Protein AF-A0A6B3HJP2-F1 (afdb_monomer)

Radius of gyration: 12.97 Å; Cα contacts (8 Å, |Δi|>4): 44; chains: 1; bounding box: 29×22×28 Å

Foldseek 3Di:
DCDPVNVVVVLVCQCPPPPNVPDPCNVVVLDQDDDPVCVDPDPSVVVVVVSVVVSCVVVVNDD

Nearest PDB structures (foldseek):
  2h0i-assembly1_A  TM=3.309E-01  e=7.717E+00  Escherichia coli

pLDDT: mean 86.57, std 13.2, range [49.75, 98.38]

Mean predicted aligned error: 5.12 Å

Sequence (63 aa):
MQTAESAEKKIEFLESNPVTKTMDAVKNRRYVLLSGQAMNPTIRTVEGLERVAAGLRDFGLTG

Solvent-accessible surface area (backbone atoms only — not comparable to full-atom values): 3820 Å² total; 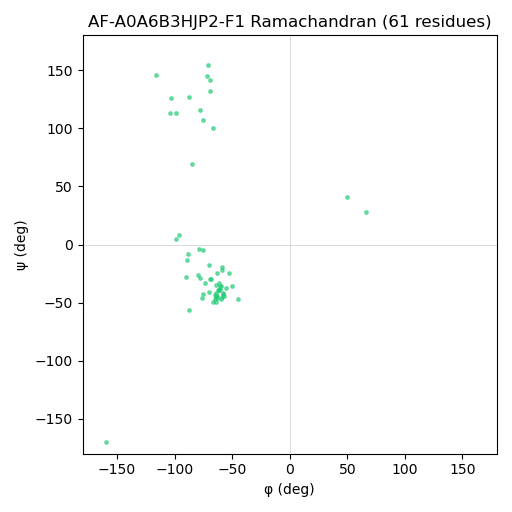per-residue (Å²): 130,67,50,70,73,61,50,53,56,50,50,52,48,39,62,67,35,87,67,47,36,71,36,68,52,51,70,67,66,68,74,74,92,70,50,64,66,31,73,42,95,52,88,47,32,57,64,38,48,52,50,49,57,48,45,36,50,76,70,67,70,65,131

Structure (mmCIF, N/CA/C/O backbone):
data_AF-A0A6B3HJP2-F1
#
_entry.id   AF-A0A6B3HJP2-F1
#
loop_
_atom_site.group_PDB
_atom_site.id
_atom_site.type_symbol
_atom_site.label_atom_id
_atom_site.label_alt_id
_atom_site.label_comp_id
_atom_site.label_asym_id
_atom_site.label_entity_id
_atom_site.label_seq_id
_atom_site.pdbx_PDB_ins_code
_atom_site.Cartn_x
_atom_site.Cartn_y
_atom_site.Cartn_z
_atom_site.occupancy
_atom_site.B_iso_or_equiv
_atom_site.auth_seq_id
_atom_site.auth_comp_id
_atom_site.auth_asym_id
_atom_site.auth_atom_id
_atom_site.pdbx_PDB_model_num
ATOM 1 N N . MET A 1 1 ? 20.455 -0.024 1.499 1.00 49.75 1 MET A N 1
ATOM 2 C CA . MET A 1 1 ? 19.379 -1.038 1.499 1.00 49.75 1 MET A CA 1
ATOM 3 C C . MET A 1 1 ? 18.198 -0.443 2.239 1.00 49.75 1 MET A C 1
ATOM 5 O O . MET A 1 1 ? 18.425 0.178 3.267 1.00 49.75 1 MET A O 1
ATOM 9 N N . GLN A 1 2 ? 16.980 -0.543 1.706 1.00 57.94 2 GLN A N 1
ATOM 10 C CA . GLN A 1 2 ? 15.793 -0.205 2.493 1.00 57.94 2 GLN A CA 1
ATOM 11 C C . GLN A 1 2 ? 15.601 -1.381 3.453 1.00 57.94 2 GLN A C 1
ATOM 13 O O . GLN A 1 2 ? 15.367 -2.497 2.998 1.00 57.94 2 GLN A O 1
ATOM 18 N N . THR A 1 3 ? 15.893 -1.176 4.734 1.00 63.88 3 THR A N 1
ATOM 19 C CA . THR A 1 3 ? 15.776 -2.220 5.759 1.00 63.88 3 THR A CA 1
ATOM 20 C C . THR A 1 3 ? 14.30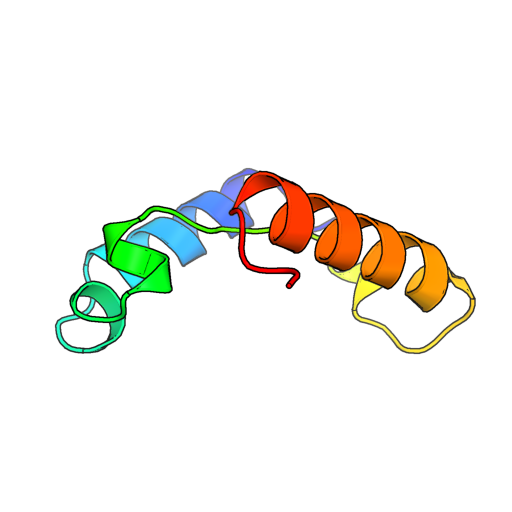1 -2.502 6.019 1.00 63.88 3 THR A C 1
ATOM 22 O O . THR A 1 3 ? 13.474 -1.606 5.818 1.00 63.88 3 THR A O 1
ATOM 25 N N . ALA A 1 4 ? 13.980 -3.712 6.488 1.00 64.25 4 ALA A N 1
ATOM 26 C CA . ALA A 1 4 ? 12.659 -4.027 7.038 1.00 64.25 4 ALA A CA 1
ATOM 27 C C . ALA A 1 4 ? 12.215 -2.901 7.994 1.00 64.25 4 ALA A C 1
ATOM 29 O O . ALA A 1 4 ? 11.198 -2.259 7.747 1.00 64.25 4 ALA A O 1
ATOM 30 N N . GLU A 1 5 ? 13.117 -2.481 8.895 1.00 63.44 5 GLU A N 1
ATOM 31 C CA . GLU A 1 5 ? 12.893 -1.413 9.886 1.00 63.44 5 GLU A CA 1
ATOM 32 C C . GLU A 1 5 ? 12.319 -0.108 9.302 1.00 63.44 5 GLU A C 1
ATOM 34 O O . GLU A 1 5 ? 11.515 0.589 9.922 1.00 63.44 5 GLU A O 1
ATOM 39 N N . SER A 1 6 ? 12.725 0.248 8.082 1.00 83.19 6 SER A N 1
ATOM 40 C CA . SER A 1 6 ? 12.229 1.449 7.405 1.00 83.19 6 SER A CA 1
ATOM 41 C C . SER A 1 6 ? 10.852 1.266 6.758 1.00 83.19 6 SER A C 1
ATOM 43 O O . SER A 1 6 ? 10.126 2.245 6.588 1.00 83.19 6 SER A O 1
ATOM 45 N N . ALA A 1 7 ? 10.486 0.039 6.390 1.00 88.38 7 ALA A N 1
ATOM 46 C CA . ALA A 1 7 ? 9.153 -0.302 5.916 1.00 88.38 7 ALA A CA 1
ATOM 47 C C . ALA A 1 7 ? 8.158 -0.356 7.079 1.00 88.38 7 ALA A C 1
ATOM 49 O O . ALA A 1 7 ? 7.083 0.230 6.961 1.00 88.38 7 ALA A O 1
ATOM 50 N N . GLU A 1 8 ? 8.531 -0.951 8.217 1.00 91.31 8 GLU A N 1
ATOM 51 C CA . GLU A 1 8 ? 7.662 -0.993 9.400 1.00 91.31 8 GLU A CA 1
ATOM 52 C C . GLU A 1 8 ? 7.280 0.412 9.879 1.00 91.31 8 GLU A C 1
ATOM 54 O O . GLU A 1 8 ? 6.098 0.689 10.062 1.00 91.31 8 GLU A O 1
ATOM 59 N N . LYS A 1 9 ? 8.240 1.345 9.959 1.00 93.81 9 LYS A N 1
ATOM 60 C CA . LYS A 1 9 ? 7.958 2.748 10.327 1.00 93.81 9 LYS A CA 1
ATOM 61 C C . LYS A 1 9 ? 7.002 3.444 9.351 1.00 93.81 9 LYS A C 1
ATOM 63 O O . LYS A 1 9 ? 6.181 4.264 9.756 1.00 93.81 9 LYS A O 1
ATOM 68 N N . LYS A 1 10 ? 7.091 3.139 8.050 1.00 93.94 10 LYS A N 1
ATOM 69 C CA . LYS A 1 10 ? 6.164 3.686 7.042 1.00 93.94 10 LYS A CA 1
ATOM 70 C C . LYS A 1 10 ? 4.765 3.101 7.195 1.00 93.94 10 LYS A C 1
ATOM 72 O O . LYS A 1 10 ? 3.796 3.842 7.072 1.00 93.94 10 LYS A O 1
ATOM 77 N N . ILE A 1 11 ? 4.660 1.802 7.462 1.00 96.44 11 ILE A N 1
ATOM 78 C CA . ILE A 1 11 ? 3.380 1.130 7.705 1.00 96.44 11 ILE A CA 1
ATOM 79 C C . ILE A 1 11 ? 2.726 1.699 8.967 1.00 96.44 11 ILE A C 1
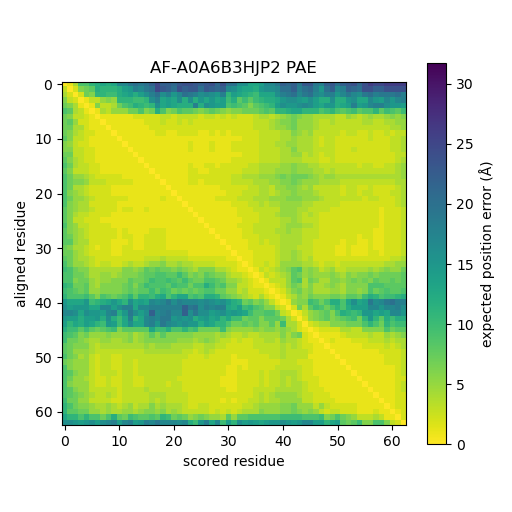ATOM 81 O O . ILE A 1 11 ? 1.568 2.097 8.916 1.00 96.44 11 ILE A O 1
ATOM 85 N N . GLU A 1 12 ? 3.480 1.850 10.057 1.00 97.12 12 GLU A N 1
ATOM 86 C CA . GLU A 1 12 ? 2.994 2.462 11.298 1.00 97.12 12 GLU A CA 1
ATOM 87 C C . GLU A 1 12 ? 2.465 3.883 11.064 1.00 97.12 12 GLU A C 1
ATOM 89 O O . GLU A 1 12 ? 1.380 4.236 11.530 1.00 97.12 12 GLU A O 1
ATOM 94 N N . PHE A 1 13 ? 3.186 4.698 10.288 1.00 97.19 13 PHE A N 1
ATOM 95 C CA . PHE A 1 13 ? 2.704 6.022 9.901 1.00 97.19 13 PHE A CA 1
ATOM 96 C C . PHE A 1 13 ? 1.383 5.941 9.123 1.00 97.19 13 PHE A C 1
ATOM 98 O O . PHE A 1 13 ? 0.444 6.670 9.439 1.00 97.19 13 PHE A O 1
ATOM 105 N N . LEU A 1 14 ? 1.290 5.054 8.126 1.00 98.00 14 LEU A N 1
ATOM 106 C CA . LEU A 1 14 ? 0.084 4.904 7.310 1.00 98.00 14 LEU A CA 1
ATOM 107 C C . LEU A 1 14 ? -1.126 4.461 8.143 1.00 98.00 14 LEU A C 1
ATOM 109 O O . LEU A 1 14 ? -2.227 4.966 7.921 1.00 98.00 14 LEU A O 1
ATOM 113 N N . GLU A 1 15 ? -0.923 3.558 9.100 1.00 98.19 15 GLU A N 1
ATOM 114 C CA . GLU A 1 15 ? -1.978 3.004 9.954 1.00 98.19 15 GLU A CA 1
ATOM 115 C C . GLU A 1 15 ? -2.401 3.954 11.087 1.00 98.19 15 GLU A C 1
ATOM 117 O O . GLU A 1 15 ? -3.561 3.938 11.502 1.00 98.19 15 GLU A O 1
ATOM 122 N N . SER A 1 16 ? -1.502 4.819 11.566 1.00 98.00 16 SER A N 1
ATOM 123 C CA . SER A 1 16 ? -1.787 5.780 12.644 1.00 98.00 16 SER A CA 1
ATOM 124 C C . SER A 1 16 ? -2.303 7.135 12.149 1.00 98.00 16 SER A C 1
ATOM 126 O O . SER A 1 16 ? -3.064 7.807 12.854 1.00 98.00 16 SER A O 1
ATOM 128 N N . ASN A 1 17 ? -1.936 7.552 10.935 1.00 98.38 17 ASN A N 1
ATOM 129 C CA . ASN A 1 17 ? -2.306 8.860 10.408 1.00 98.38 17 ASN A CA 1
ATOM 130 C C . ASN A 1 17 ? -3.823 8.948 10.122 1.00 98.38 17 ASN A C 1
ATOM 132 O O . ASN A 1 17 ? -4.397 8.057 9.489 1.00 98.38 17 ASN A O 1
ATOM 136 N N . PRO A 1 18 ? -4.504 10.029 10.565 1.00 97.81 18 PRO A N 1
ATOM 137 C CA . PRO A 1 18 ? -5.963 10.129 10.537 1.00 97.81 18 PRO A CA 1
ATOM 138 C C . PRO A 1 18 ? -6.567 10.100 9.131 1.00 97.81 18 PRO A C 1
ATOM 140 O O . PRO A 1 18 ? -7.722 9.704 8.992 1.00 97.81 18 PRO A O 1
ATOM 143 N N . VAL A 1 19 ? -5.799 10.487 8.111 1.00 97.44 19 VAL A N 1
ATOM 144 C CA . VAL A 1 19 ? -6.224 10.467 6.711 1.00 97.44 19 VAL A CA 1
ATOM 145 C C . VAL A 1 19 ? -5.935 9.098 6.107 1.00 97.44 19 VAL A C 1
ATOM 147 O O . VAL A 1 19 ? -6.853 8.422 5.641 1.00 97.44 19 VAL A O 1
ATOM 150 N N . THR A 1 20 ? -4.681 8.645 6.151 1.00 97.94 20 THR A N 1
ATOM 151 C CA . THR A 1 20 ? -4.26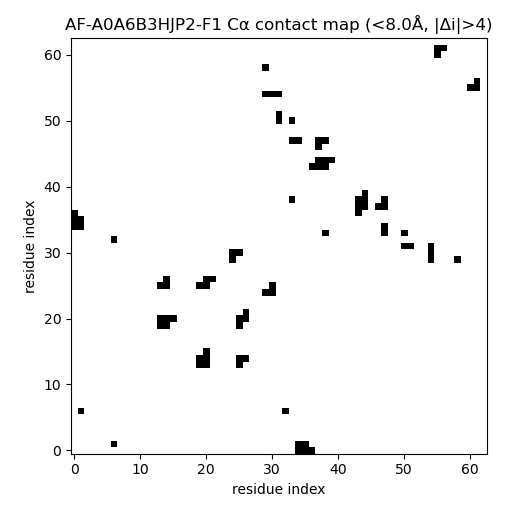9 7.433 5.426 1.00 97.94 20 THR A CA 1
ATOM 152 C C . THR A 1 20 ? -4.870 6.163 6.010 1.00 97.94 20 THR A C 1
ATOM 154 O O . THR A 1 20 ? -5.207 5.265 5.244 1.00 97.94 20 THR A O 1
ATOM 157 N N . LYS A 1 21 ? -5.143 6.112 7.321 1.00 98.19 21 LYS A N 1
ATOM 158 C CA . LYS A 1 21 ? -5.823 4.968 7.956 1.00 98.19 21 LYS A CA 1
ATOM 159 C C . LYS A 1 21 ? -7.213 4.681 7.388 1.00 98.19 21 LYS A C 1
ATOM 161 O O . LYS A 1 21 ? -7.755 3.594 7.573 1.00 98.19 21 LYS A O 1
ATOM 166 N N . THR A 1 22 ? -7.821 5.664 6.721 1.00 97.75 22 THR A N 1
ATOM 167 C CA . THR A 1 22 ? -9.145 5.513 6.108 1.00 97.75 22 THR A CA 1
ATOM 168 C C . THR A 1 22 ? -9.093 4.989 4.673 1.00 97.75 22 THR A C 1
ATOM 170 O O . THR A 1 22 ? -10.129 4.560 4.162 1.00 97.75 22 THR A O 1
ATOM 173 N N . MET A 1 23 ? -7.914 4.975 4.041 1.00 98.31 23 MET A N 1
ATOM 174 C CA . MET A 1 23 ? -7.727 4.500 2.671 1.00 98.31 23 MET A CA 1
ATOM 175 C C . MET A 1 23 ? -7.926 2.985 2.590 1.00 98.31 23 MET A C 1
ATOM 177 O O . MET A 1 23 ? -7.457 2.238 3.450 1.00 98.31 23 MET A O 1
ATOM 181 N N . ASP A 1 24 ? -8.556 2.514 1.515 1.00 97.81 24 ASP A N 1
ATOM 182 C CA . ASP A 1 24 ? -8.859 1.089 1.339 1.00 97.81 24 ASP A CA 1
ATOM 183 C C . ASP A 1 24 ? -7.606 0.211 1.328 1.00 97.81 24 ASP A C 1
ATOM 185 O O . ASP A 1 24 ? -7.618 -0.893 1.870 1.00 97.81 24 ASP A O 1
ATOM 189 N N . ALA A 1 25 ? -6.501 0.703 0.761 1.00 97.56 25 ALA A N 1
ATOM 190 C CA . ALA A 1 25 ? -5.230 -0.015 0.770 1.00 97.56 25 ALA A CA 1
ATOM 191 C C . ALA A 1 25 ? -4.706 -0.252 2.198 1.00 97.56 25 ALA A C 1
ATOM 193 O O . ALA A 1 25 ? -4.219 -1.340 2.493 1.00 97.56 25 ALA A O 1
ATOM 194 N N . VAL A 1 26 ? -4.860 0.729 3.093 1.00 97.88 26 VAL A N 1
ATOM 195 C CA . VAL A 1 26 ? -4.387 0.656 4.484 1.00 97.88 26 VAL A CA 1
ATOM 196 C C . VAL A 1 26 ? -5.306 -0.232 5.320 1.00 97.88 26 VAL A C 1
ATOM 198 O O . VAL A 1 26 ? -4.833 -1.145 5.992 1.00 97.88 26 VAL A O 1
ATOM 201 N N . LYS A 1 27 ? -6.630 -0.061 5.196 1.00 98.00 27 LYS A N 1
ATOM 202 C CA . LYS A 1 27 ? -7.623 -0.913 5.878 1.00 98.00 27 LYS A CA 1
ATOM 203 C C . LYS A 1 27 ? -7.443 -2.399 5.568 1.00 98.00 27 LYS A C 1
ATOM 205 O O . LYS A 1 27 ? -7.615 -3.233 6.448 1.00 98.00 27 LYS A O 1
ATOM 210 N N . ASN A 1 28 ? -7.085 -2.718 4.324 1.00 97.50 28 ASN A N 1
ATOM 211 C CA . ASN A 1 28 ? -6.888 -4.090 3.857 1.00 97.50 28 ASN A CA 1
ATOM 212 C C . ASN A 1 28 ? -5.416 -4.540 3.886 1.00 97.50 28 ASN A C 1
ATOM 214 O O . ASN A 1 28 ? -5.107 -5.603 3.353 1.00 97.50 28 ASN A O 1
ATOM 218 N N . ARG A 1 29 ? -4.506 -3.742 4.467 1.00 96.81 29 ARG A N 1
ATOM 219 C CA . ARG A 1 29 ? -3.060 -4.030 4.576 1.00 96.81 29 ARG A CA 1
ATOM 220 C C . ARG A 1 29 ? -2.403 -4.446 3.252 1.00 96.81 29 ARG A C 1
ATOM 222 O O . ARG A 1 29 ? -1.568 -5.347 3.197 1.00 96.81 29 ARG A O 1
ATOM 229 N N . ARG A 1 30 ? -2.778 -3.774 2.164 1.00 97.12 30 ARG A N 1
ATOM 230 C CA . ARG A 1 30 ? -2.313 -4.046 0.795 1.00 97.12 30 ARG A CA 1
ATOM 231 C C . ARG A 1 30 ? -0.986 -3.341 0.512 1.00 97.12 30 ARG A C 1
ATOM 233 O O . ARG A 1 30 ? -0.933 -2.384 -0.259 1.00 97.12 30 ARG A O 1
ATOM 240 N N . TYR A 1 31 ? 0.087 -3.792 1.158 1.00 95.25 31 TYR A N 1
ATOM 241 C CA . TYR A 1 31 ? 1.423 -3.208 1.010 1.00 95.25 31 TYR A CA 1
ATOM 242 C C .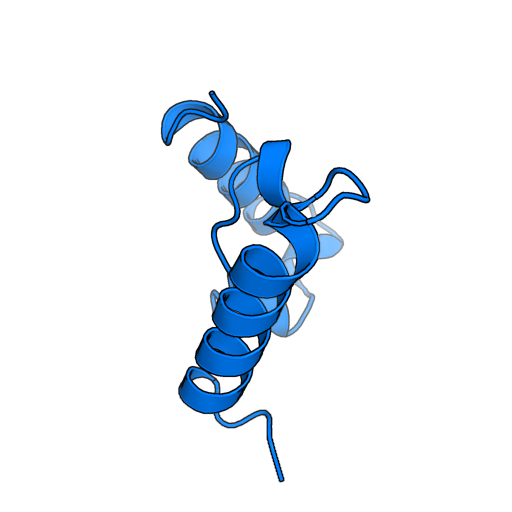 TYR A 1 31 ? 2.320 -4.074 0.124 1.00 95.25 31 TYR A C 1
ATOM 244 O O . TYR A 1 31 ? 2.537 -5.249 0.409 1.00 95.25 31 TYR A O 1
ATOM 252 N N . VAL A 1 32 ? 2.897 -3.480 -0.922 1.00 93.25 32 VAL A N 1
ATOM 253 C CA . VAL A 1 32 ? 3.941 -4.125 -1.729 1.00 93.25 32 VAL A CA 1
ATOM 254 C C . VAL A 1 32 ? 5.299 -3.620 -1.259 1.00 93.25 32 VAL A C 1
ATOM 256 O O . VAL A 1 32 ? 5.630 -2.446 -1.428 1.00 93.25 32 VAL A O 1
ATOM 259 N N . LEU A 1 33 ? 6.098 -4.508 -0.667 1.00 90.25 33 LEU A N 1
ATOM 260 C CA . LEU A 1 33 ? 7.449 -4.173 -0.230 1.00 90.25 33 LEU A CA 1
ATOM 261 C C . LEU A 1 33 ? 8.408 -4.151 -1.422 1.00 90.25 33 LEU A C 1
ATOM 263 O O . LEU A 1 33 ? 8.692 -5.171 -2.053 1.00 90.25 33 LEU A O 1
ATOM 267 N N . LEU A 1 34 ? 8.949 -2.969 -1.702 1.00 87.12 34 LEU A N 1
ATOM 268 C CA . LEU A 1 34 ? 9.954 -2.755 -2.735 1.00 87.12 34 LEU A CA 1
ATOM 269 C C . LEU A 1 34 ? 11.256 -2.281 -2.101 1.00 87.12 34 LEU A C 1
ATOM 271 O O . LEU A 1 34 ? 11.265 -1.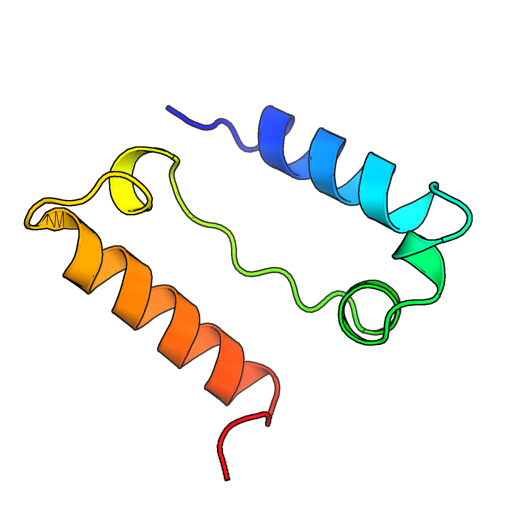534 -1.125 1.00 87.12 34 LEU A O 1
ATOM 275 N N . SER A 1 35 ? 12.384 -2.694 -2.680 1.00 82.69 35 SER A N 1
ATOM 276 C CA . SER A 1 35 ? 13.655 -2.078 -2.315 1.00 82.69 35 SER A CA 1
ATOM 277 C C . SER A 1 35 ? 13.701 -0.661 -2.895 1.00 82.69 35 SER A C 1
ATOM 279 O O . SER A 1 35 ? 13.246 -0.432 -4.014 1.00 82.69 35 SER A O 1
ATOM 281 N N . GLY A 1 36 ? 14.325 0.290 -2.193 1.00 78.69 36 GLY A N 1
ATOM 282 C CA . GLY A 1 36 ? 14.490 1.649 -2.731 1.00 78.69 36 GLY A CA 1
ATOM 283 C C . GLY A 1 36 ? 15.256 1.702 -4.065 1.00 78.69 36 GLY A C 1
ATOM 284 O O . GLY A 1 36 ? 15.098 2.645 -4.825 1.00 78.69 36 GLY A O 1
ATOM 285 N N . GLN A 1 37 ? 16.053 0.674 -4.382 1.00 73.81 37 GLN A N 1
ATOM 286 C CA . GLN A 1 37 ? 16.749 0.553 -5.668 1.00 73.81 37 GLN A CA 1
ATOM 287 C C . GLN A 1 37 ? 15.804 0.185 -6.818 1.00 73.81 37 GLN A C 1
ATOM 289 O O . GLN A 1 37 ? 16.022 0.637 -7.935 1.00 73.81 37 GLN A O 1
ATOM 294 N N . ALA A 1 38 ? 14.755 -0.598 -6.547 1.00 72.50 38 ALA A N 1
ATOM 295 C CA . ALA A 1 38 ? 13.741 -0.960 -7.539 1.00 72.50 38 ALA A CA 1
ATOM 296 C C . ALA A 1 38 ? 12.847 0.234 -7.930 1.00 72.50 38 ALA A C 1
ATOM 298 O O . ALA A 1 38 ? 12.199 0.207 -8.970 1.00 72.50 38 ALA A O 1
ATOM 299 N N . MET A 1 39 ? 12.839 1.295 -7.114 1.00 75.50 39 MET A N 1
ATOM 300 C CA . MET A 1 39 ? 12.137 2.551 -7.394 1.00 75.50 39 MET A CA 1
ATOM 301 C C . MET A 1 39 ? 12.985 3.559 -8.191 1.00 75.50 39 MET A C 1
ATOM 303 O O . MET A 1 39 ? 12.454 4.579 -8.624 1.00 75.50 39 MET A O 1
ATOM 307 N N . ASN A 1 40 ? 14.284 3.296 -8.398 1.00 70.19 40 ASN A N 1
ATOM 308 C CA . ASN A 1 40 ? 15.148 4.146 -9.218 1.00 70.19 40 ASN A CA 1
ATOM 309 C C . ASN A 1 40 ? 15.073 3.717 -10.698 1.00 70.19 40 ASN A C 1
ATOM 311 O O . ASN A 1 40 ? 15.317 2.542 -10.989 1.00 70.19 40 ASN A O 1
ATOM 315 N N . PRO A 1 41 ? 14.790 4.639 -11.640 1.00 56.88 41 PRO A N 1
ATOM 316 C CA . PRO A 1 41 ? 14.579 4.312 -13.051 1.00 56.88 41 PRO A CA 1
ATOM 317 C C . PRO A 1 41 ? 15.871 3.805 -13.714 1.00 56.88 41 PRO A C 1
ATOM 319 O O . PRO A 1 41 ? 16.747 4.591 -14.063 1.00 56.88 41 P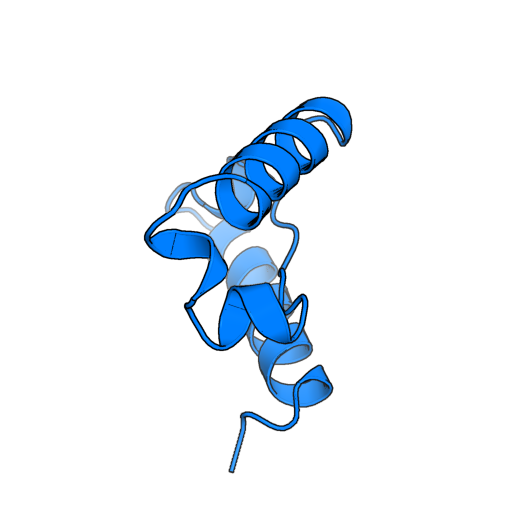RO A O 1
ATOM 322 N N . THR A 1 42 ? 15.998 2.481 -13.855 1.00 69.81 42 THR A N 1
ATOM 323 C CA . THR A 1 42 ? 17.107 1.741 -14.503 1.00 69.81 42 THR A CA 1
ATOM 324 C C . THR A 1 42 ? 16.618 0.326 -14.882 1.00 69.81 42 THR A C 1
ATOM 326 O O . THR A 1 42 ? 15.439 0.023 -14.731 1.00 69.81 42 THR A O 1
ATOM 329 N N . ILE A 1 43 ? 17.497 -0.597 -15.305 1.00 64.06 43 ILE A N 1
ATOM 330 C CA . ILE A 1 43 ? 17.131 -2.007 -15.583 1.00 64.06 43 ILE A CA 1
ATOM 331 C C . ILE A 1 43 ? 16.404 -2.708 -14.412 1.00 64.06 43 ILE A C 1
ATOM 333 O O . ILE A 1 43 ? 15.609 -3.618 -14.623 1.00 64.06 43 ILE A O 1
ATOM 337 N N . ARG A 1 44 ? 16.604 -2.234 -13.174 1.00 64.06 44 ARG A N 1
ATOM 338 C CA . ARG A 1 44 ? 15.965 -2.759 -11.953 1.00 64.06 44 ARG A CA 1
ATOM 339 C C . ARG A 1 44 ? 14.491 -2.362 -11.793 1.00 64.06 44 ARG A C 1
ATOM 341 O O . ARG A 1 44 ? 13.835 -2.820 -10.861 1.00 64.06 44 ARG A O 1
ATOM 348 N N . THR A 1 45 ? 13.957 -1.531 -12.690 1.00 67.56 45 THR A N 1
ATOM 349 C CA . THR A 1 45 ? 12.531 -1.180 -12.717 1.00 67.56 45 THR A CA 1
ATOM 350 C C . THR A 1 45 ? 11.661 -2.371 -13.120 1.00 67.56 45 THR A C 1
ATOM 352 O O . THR A 1 45 ? 10.537 -2.472 -12.637 1.00 67.56 45 THR A O 1
ATOM 355 N N . VAL A 1 46 ? 12.175 -3.306 -13.933 1.00 78.81 46 VAL A N 1
ATOM 356 C CA . VAL A 1 46 ? 11.418 -4.500 -14.353 1.00 78.81 46 VAL A CA 1
ATOM 357 C C . VAL A 1 46 ? 11.099 -5.395 -13.153 1.00 78.81 46 VAL A C 1
ATOM 359 O O . VAL A 1 46 ? 9.936 -5.694 -12.919 1.00 78.81 46 VAL A O 1
ATOM 362 N N . GLU A 1 47 ? 12.090 -5.713 -12.317 1.00 81.00 47 GLU A N 1
ATOM 363 C CA . GLU A 1 47 ? 11.882 -6.510 -11.094 1.00 81.00 47 GLU A CA 1
ATOM 364 C C . GLU A 1 47 ? 10.914 -5.828 -10.108 1.00 81.00 47 GLU A C 1
ATOM 366 O O . GLU A 1 47 ? 10.089 -6.473 -9.456 1.00 81.00 47 GLU A O 1
ATOM 371 N N . GLY A 1 48 ? 11.005 -4.498 -9.988 1.00 84.50 48 GLY A N 1
ATOM 372 C CA . GLY A 1 48 ? 10.074 -3.711 -9.180 1.00 84.50 48 GLY A CA 1
ATOM 373 C C . GLY A 1 48 ? 8.642 -3.797 -9.706 1.00 84.50 48 GLY A C 1
ATOM 374 O O . GLY A 1 48 ? 7.709 -4.005 -8.929 1.00 84.50 48 GLY A O 1
ATOM 375 N N . LEU A 1 49 ? 8.474 -3.689 -11.025 1.00 88.50 49 LEU A N 1
ATOM 376 C CA . LEU A 1 49 ? 7.184 -3.796 -11.696 1.00 88.50 49 LEU A CA 1
ATOM 377 C C . LEU A 1 49 ? 6.583 -5.197 -11.550 1.00 88.50 49 LEU A C 1
ATOM 379 O O . LEU A 1 49 ? 5.399 -5.314 -11.245 1.00 88.50 49 LEU A O 1
ATOM 383 N N . GLU A 1 50 ? 7.385 -6.249 -11.705 1.00 90.56 50 GLU A N 1
ATOM 384 C CA . GLU A 1 50 ? 6.948 -7.635 -11.515 1.00 90.56 50 GLU A CA 1
ATOM 385 C C . GLU A 1 50 ? 6.403 -7.868 -10.104 1.00 90.56 50 GLU A C 1
ATOM 387 O O . GLU A 1 50 ? 5.335 -8.464 -9.948 1.00 90.56 50 GLU A O 1
ATOM 392 N N . ARG A 1 51 ? 7.069 -7.331 -9.073 1.00 90.56 51 ARG A N 1
ATOM 393 C CA . ARG A 1 51 ? 6.586 -7.407 -7.683 1.00 90.56 51 ARG A CA 1
ATOM 394 C C . ARG A 1 51 ? 5.274 -6.668 -7.466 1.00 90.56 51 ARG A C 1
ATOM 396 O O . ARG A 1 51 ? 4.398 -7.18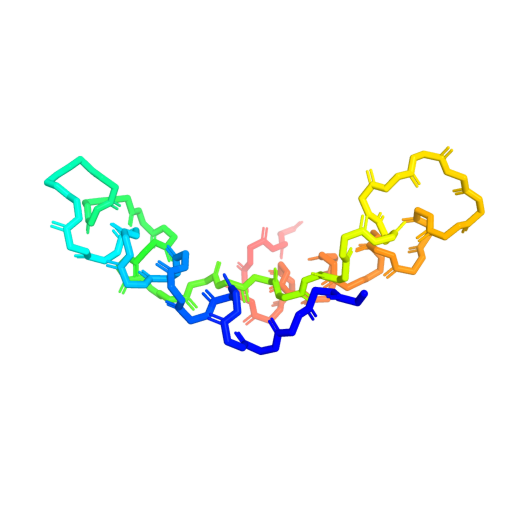8 -6.781 1.00 90.56 51 ARG A O 1
ATOM 403 N N . VAL A 1 52 ? 5.118 -5.479 -8.045 1.00 92.12 52 VAL A N 1
ATOM 404 C CA . VAL A 1 52 ? 3.845 -4.744 -7.978 1.00 92.12 52 VAL A CA 1
ATOM 405 C C . VAL A 1 52 ? 2.743 -5.522 -8.690 1.00 92.12 52 VAL A C 1
ATOM 407 O O . VAL A 1 52 ? 1.665 -5.697 -8.131 1.00 92.12 52 VAL A O 1
ATOM 410 N N . ALA A 1 53 ? 3.015 -6.048 -9.885 1.00 94.00 53 ALA A N 1
ATOM 411 C CA . ALA A 1 53 ? 2.054 -6.830 -10.653 1.00 94.00 53 ALA A CA 1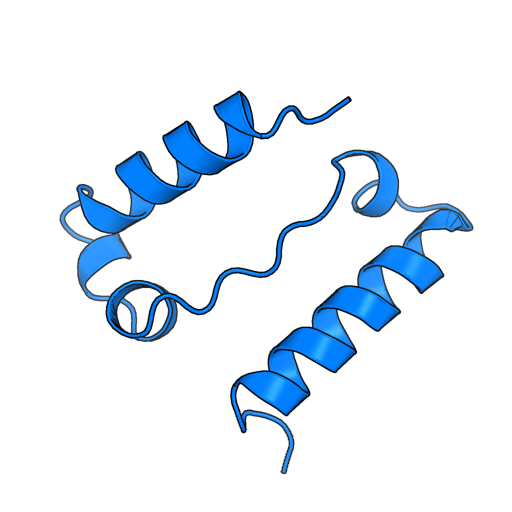
ATOM 412 C C . ALA A 1 53 ? 1.652 -8.137 -9.951 1.00 94.00 53 ALA A C 1
ATOM 414 O O . ALA A 1 53 ? 0.508 -8.570 -10.082 1.00 94.00 53 ALA A O 1
ATOM 415 N N . ALA A 1 54 ? 2.572 -8.782 -9.231 1.00 94.19 54 ALA A N 1
ATOM 416 C CA . ALA A 1 54 ? 2.264 -9.932 -8.385 1.00 94.19 54 ALA A CA 1
ATOM 417 C C . ALA A 1 54 ? 1.374 -9.522 -7.201 1.00 94.19 54 ALA A C 1
ATOM 419 O O . ALA A 1 54 ? 0.299 -10.085 -7.033 1.00 94.19 54 ALA A O 1
ATOM 420 N N . GLY A 1 55 ? 1.742 -8.466 -6.467 1.00 94.38 55 GLY A N 1
ATOM 421 C CA . GLY A 1 55 ? 0.937 -7.974 -5.345 1.00 94.38 55 GLY A CA 1
ATOM 422 C C . GLY A 1 55 ? -0.486 -7.582 -5.752 1.00 94.38 55 GLY A C 1
ATOM 423 O O . GLY A 1 55 ? -1.442 -7.934 -5.072 1.00 94.38 55 GLY A O 1
ATOM 424 N N . LEU A 1 56 ? -0.662 -6.917 -6.899 1.00 95.31 56 LEU A N 1
ATOM 425 C CA . LEU A 1 56 ? -1.995 -6.583 -7.415 1.00 95.31 56 LEU A CA 1
ATOM 426 C C . LEU A 1 56 ? -2.846 -7.829 -7.703 1.00 95.31 56 LEU A C 1
ATOM 428 O O . LEU A 1 56 ? -4.042 -7.815 -7.409 1.00 95.31 56 LEU A O 1
ATOM 432 N N . ARG A 1 57 ? -2.239 -8.896 -8.239 1.00 95.56 57 ARG A N 1
ATOM 433 C CA . ARG A 1 57 ? -2.910 -10.187 -8.451 1.00 95.56 57 ARG A CA 1
ATOM 434 C C . ARG A 1 57 ? -3.304 -10.829 -7.125 1.00 95.56 57 ARG A C 1
ATOM 436 O O . ARG A 1 57 ? -4.461 -11.208 -6.968 1.00 95.56 57 ARG A O 1
ATOM 443 N N . ASP A 1 58 ? -2.392 -10.863 -6.158 1.00 95.31 58 ASP A N 1
ATOM 444 C CA . ASP A 1 58 ? -2.642 -11.424 -4.823 1.00 95.31 58 ASP A CA 1
ATOM 445 C C . ASP A 1 58 ? -3.757 -10.672 -4.080 1.00 95.31 58 ASP A C 1
ATOM 447 O O . ASP A 1 58 ? -4.541 -11.264 -3.340 1.00 95.31 58 ASP A O 1
ATOM 451 N N . PHE A 1 59 ? -3.878 -9.361 -4.306 1.00 95.44 59 PHE A N 1
ATOM 452 C CA . PHE A 1 59 ? -4.955 -8.542 -3.747 1.00 95.44 59 PHE A CA 1
ATOM 453 C C . PHE A 1 59 ? -6.290 -8.665 -4.497 1.00 95.44 59 PHE A C 1
ATOM 455 O O . PHE A 1 59 ? -7.268 -8.045 -4.067 1.00 95.44 59 PHE A O 1
ATOM 462 N N . GLY A 1 60 ? -6.343 -9.415 -5.604 1.00 94.56 60 GLY A N 1
ATOM 463 C CA . GLY A 1 60 ? -7.525 -9.534 -6.462 1.00 94.56 60 GLY A CA 1
ATOM 464 C C . GLY A 1 60 ? -7.890 -8.229 -7.177 1.00 94.56 60 GLY A C 1
ATOM 465 O O . GLY A 1 60 ? -9.062 -7.981 -7.442 1.00 94.56 60 GLY A O 1
ATOM 466 N N . LEU A 1 61 ? -6.904 -7.363 -7.435 1.00 92.38 61 LEU A N 1
ATOM 467 C CA . LEU A 1 61 ? -7.084 -6.040 -8.051 1.00 92.38 61 LEU A CA 1
ATOM 468 C C . LEU A 1 61 ? -6.773 -6.019 -9.552 1.00 92.38 61 LEU A C 1
ATOM 470 O O . LEU A 1 61 ? -6.792 -4.959 -10.174 1.00 92.38 61 LEU A O 1
ATOM 474 N N . THR A 1 62 ? -6.478 -7.176 -10.134 1.00 85.38 62 THR A N 1
ATOM 475 C CA . THR A 1 62 ? -6.342 -7.356 -11.580 1.00 85.38 62 THR A CA 1
ATOM 476 C C . THR A 1 62 ? -7.593 -8.055 -12.103 1.00 85.38 62 THR A C 1
ATOM 478 O O . THR A 1 62 ? -7.832 -9.207 -11.736 1.00 85.38 62 THR A O 1
ATOM 481 N N . GLY A 1 63 ? -8.386 -7.341 -12.905 1.00 66.62 63 GLY A N 1
ATOM 482 C CA . GLY A 1 63 ? -9.545 -7.856 -13.643 1.00 66.62 63 GLY A CA 1
ATOM 483 C C . GLY A 1 63 ? -9.252 -8.000 -15.127 1.00 66.62 63 GLY A C 1
ATOM 484 O O . GLY A 1 63 ? -8.329 -7.300 -15.606 1.00 66.62 63 GLY A O 1
#

Secondary structure (DSSP, 8-state):
---HHHHHHHHHHHHHSTTGGGSHHHHTT------TTTTSSSTTHHHHHHHHHHHHHHTT---